Protein AF-A0A0S8GDK0-F1 (afdb_monomer_lite)

Foldseek 3Di:
DVVVLVVLVVQDDPPDQDAAEAQAPQADLDPVCLVVLLVSLLVQLVSPHPEYEHEQRCLSQFLVSSVVSCVVSVHRYEALFKAFPVSPHHSHHQKDWDFPPFDQDVNDTDDGFIAIDGHAYDFDARDHNDPPGTHMGGDDRVVSVVVVCVVCPPVGDHD

Organism: NCBI:txid1703774

pLDDT: mean 90.92, std 7.85, range [58.03, 98.0]

Secondary structure (DSSP, 8-state):
-HHHHHHHHHH--TT-----EE-S--S-S-GGGHHHHHHHHHHHHHHT-SEEE--GGGGTT-HHHHHHHHHHHT--EE-SSEEETTSSSBSSBSEEEEEESPEEETTEEES-EEEEEE------PPP--STTSPPEEEPPHHHHHHHHHHHHTTS-SB-

Radius of gyration: 16.89 Å; chains: 1; bounding box: 44×26×41 Å

InterPro domains:
  IPR029052 Metallo-dependent phosphatase-like [G3DSA:3.60.21.10] (1-159)
  IPR029052 Metallo-dependent phosphatase-like [SSF56300] (1-158)

Sequence (159 aa):
MARRATFVLERTSRDSHTLVVDSGGFLSNDPGKRLAAEYISRSLGALGCAAINVGHFDLTFGGNFLLHMRDAYRLPLLSTNIFHADRRTPFVERWIIKRFGATRIFGIPVGGVRIAILGLVSGGAIPRVEADDPELVVTDPVASIEAALHRIRGRYDIL

Structure (mmCIF, N/CA/C/O backbone):
data_AF-A0A0S8GDK0-F1
#
_entry.id   AF-A0A0S8GDK0-F1
#
loop_
_atom_site.group_PDB
_atom_site.id
_atom_site.type_symbol
_atom_site.label_atom_id
_atom_site.label_alt_id
_atom_site.label_comp_id
_atom_site.label_asym_id
_atom_site.label_entity_id
_atom_site.label_seq_id
_atom_site.pdbx_PDB_ins_code
_atom_site.Cartn_x
_atom_site.Cartn_y
_atom_site.Cartn_z
_atom_site.occupancy
_atom_site.B_iso_or_equiv
_atom_site.auth_seq_id
_atom_site.auth_comp_id
_atom_site.auth_asym_id
_atom_site.auth_atom_id
_atom_site.pdbx_PDB_model_num
ATOM 1 N N . MET A 1 1 ? 12.716 9.427 10.254 1.00 69.75 1 MET A N 1
ATOM 2 C CA . MET A 1 1 ? 11.636 8.706 10.967 1.00 69.75 1 MET A CA 1
ATOM 3 C C . MET A 1 1 ? 11.567 9.001 12.465 1.00 69.75 1 MET A C 1
ATOM 5 O O . MET A 1 1 ? 10.464 9.251 12.923 1.00 69.75 1 MET A O 1
ATOM 9 N N . ALA A 1 2 ? 12.675 9.085 13.217 1.00 72.88 2 ALA A N 1
ATOM 10 C CA . ALA A 1 2 ? 12.651 9.286 14.681 1.00 72.88 2 ALA A CA 1
ATOM 11 C C . ALA A 1 2 ? 11.736 10.427 15.188 1.00 72.88 2 ALA A C 1
ATOM 13 O O . ALA A 1 2 ? 10.860 10.178 16.002 1.00 72.88 2 ALA A O 1
ATOM 14 N N . ARG A 1 3 ? 11.847 11.650 14.644 1.00 79.06 3 ARG A N 1
ATOM 15 C CA . ARG A 1 3 ? 10.972 12.774 15.049 1.00 79.06 3 ARG A CA 1
ATOM 16 C C . ARG A 1 3 ? 9.481 12.522 14.773 1.00 79.06 3 ARG A C 1
ATOM 18 O O . ARG A 1 3 ? 8.641 12.932 15.563 1.00 79.06 3 ARG A O 1
ATOM 25 N N . ARG A 1 4 ? 9.154 11.837 13.666 1.00 78.38 4 ARG A N 1
ATOM 26 C CA . ARG A 1 4 ? 7.768 11.466 13.321 1.00 78.38 4 ARG A CA 1
ATOM 27 C C . ARG A 1 4 ? 7.236 10.410 14.287 1.00 78.38 4 ARG A C 1
ATOM 29 O O . ARG A 1 4 ? 6.109 10.535 14.741 1.00 78.38 4 ARG A O 1
ATOM 36 N N . ALA A 1 5 ? 8.066 9.428 14.639 1.00 76.75 5 ALA A N 1
ATOM 37 C CA . ALA A 1 5 ? 7.726 8.416 15.633 1.00 76.75 5 ALA A CA 1
ATOM 38 C C . ALA A 1 5 ? 7.404 9.054 16.986 1.00 76.75 5 ALA A C 1
ATOM 40 O O . ALA A 1 5 ? 6.351 8.778 17.542 1.00 76.75 5 ALA A O 1
ATOM 41 N N . THR A 1 6 ? 8.253 9.965 17.469 1.00 76.19 6 THR A N 1
ATOM 42 C CA . THR A 1 6 ? 8.005 10.702 18.717 1.00 76.19 6 THR A CA 1
ATOM 43 C C . THR A 1 6 ? 6.695 11.483 18.655 1.00 76.19 6 THR A C 1
ATOM 45 O O . THR A 1 6 ? 5.865 11.338 19.542 1.00 76.19 6 THR A O 1
ATOM 48 N N . PHE A 1 7 ? 6.460 12.237 17.577 1.00 80.06 7 PHE A N 1
ATOM 49 C CA . PHE A 1 7 ? 5.228 13.010 17.409 1.00 80.06 7 PHE A CA 1
ATOM 50 C C . PHE A 1 7 ? 3.965 12.137 17.424 1.00 80.06 7 PHE A C 1
ATOM 52 O O . PHE A 1 7 ? 2.963 12.527 18.027 1.00 80.06 7 PHE A O 1
ATOM 59 N N . VAL A 1 8 ? 4.011 10.978 16.753 1.00 78.69 8 VAL A N 1
ATOM 60 C CA . VAL A 1 8 ? 2.913 10.002 16.741 1.00 78.69 8 VAL A CA 1
ATOM 61 C C . VAL A 1 8 ? 2.715 9.441 18.144 1.00 78.69 8 VAL A C 1
ATOM 63 O O . VAL A 1 8 ? 1.613 9.548 18.664 1.00 78.69 8 VAL A O 1
ATOM 66 N N . LEU A 1 9 ? 3.777 8.944 18.785 1.00 75.56 9 LEU A N 1
ATOM 67 C CA . LEU A 1 9 ? 3.724 8.343 20.120 1.00 75.56 9 LEU A CA 1
ATOM 68 C C . LEU A 1 9 ? 3.207 9.312 21.193 1.00 75.56 9 LEU A C 1
ATOM 70 O O . LEU A 1 9 ? 2.425 8.903 22.043 1.00 75.56 9 LEU A O 1
ATOM 74 N N . GLU A 1 10 ? 3.573 10.594 21.127 1.00 77.31 10 GLU A N 1
ATOM 75 C CA . GLU A 1 10 ? 3.048 11.643 22.017 1.00 77.31 10 GLU A CA 1
ATOM 76 C C . GLU A 1 10 ? 1.530 11.844 21.884 1.00 77.31 10 GLU A C 1
ATOM 78 O O . GLU A 1 10 ? 0.881 12.308 22.819 1.00 77.31 10 GLU A O 1
ATOM 83 N N . ARG A 1 11 ? 0.960 11.528 20.717 1.00 73.19 11 ARG A N 1
ATOM 84 C CA . ARG A 1 11 ? -0.453 11.768 20.372 1.00 73.19 11 ARG A CA 1
ATOM 85 C C . ARG A 1 11 ? -1.285 10.489 20.310 1.00 73.19 11 ARG A C 1
ATOM 87 O O . ARG A 1 11 ? -2.511 10.556 20.243 1.00 73.19 11 ARG A O 1
ATOM 94 N N . THR A 1 12 ? -0.639 9.328 20.344 1.00 68.38 12 THR A N 1
ATOM 95 C CA . THR A 1 12 ? -1.279 8.017 20.433 1.00 68.38 12 THR A CA 1
ATOM 96 C C . THR A 1 12 ? -1.124 7.475 21.851 1.00 68.38 12 THR A C 1
ATOM 98 O O . THR A 1 12 ? -0.091 6.904 22.196 1.00 68.38 12 THR A O 1
ATOM 101 N N . SER A 1 13 ? -2.157 7.622 22.678 1.00 65.75 13 SER A N 1
ATOM 102 C CA . SER A 1 13 ? -2.279 6.895 23.948 1.00 65.75 13 SER A CA 1
ATOM 103 C C . SER A 1 13 ? -3.156 5.650 23.768 1.00 65.75 13 SER A C 1
ATOM 105 O O . SER A 1 13 ? -3.916 5.557 22.799 1.00 65.75 13 SER A O 1
ATOM 107 N N . ARG A 1 14 ? -3.092 4.695 24.709 1.00 58.03 14 ARG A N 1
ATOM 108 C CA . ARG A 1 14 ? -3.971 3.504 24.705 1.00 58.03 14 ARG A CA 1
ATOM 109 C C . ARG A 1 14 ? -5.466 3.853 24.681 1.00 58.03 14 ARG A C 1
ATOM 111 O O . ARG A 1 14 ? -6.240 3.067 24.146 1.00 58.03 14 ARG A O 1
ATOM 118 N N . ASP A 1 15 ? -5.833 5.024 25.196 1.00 60.94 15 ASP A N 1
ATOM 119 C CA . ASP A 1 15 ? -7.220 5.496 25.288 1.00 60.94 15 ASP A CA 1
ATOM 120 C C . ASP A 1 15 ? -7.606 6.453 24.149 1.00 60.94 15 ASP A C 1
ATOM 122 O O . ASP A 1 15 ? -8.740 6.921 24.074 1.00 60.94 15 ASP A O 1
ATOM 126 N N . SER A 1 16 ? -6.675 6.752 23.239 1.00 65.62 16 SER A N 1
ATOM 127 C CA . SER A 1 16 ? -6.951 7.603 22.084 1.00 65.62 16 SER A CA 1
ATOM 128 C C . SER A 1 16 ? -7.596 6.804 20.949 1.00 65.62 16 SER A C 1
ATOM 130 O O . SER A 1 16 ? -7.144 5.719 20.579 1.00 65.62 16 SER A O 1
ATOM 132 N N . HIS A 1 17 ? -8.638 7.361 20.333 1.00 76.19 17 HIS A N 1
ATOM 133 C CA . HIS A 1 17 ? -9.194 6.860 19.073 1.00 76.19 17 HIS A CA 1
ATOM 134 C C . HIS A 1 17 ? -8.393 7.391 17.874 1.00 76.19 17 HIS A C 1
ATOM 136 O O . HIS A 1 17 ? -8.954 7.953 16.936 1.00 76.19 17 HIS A O 1
ATOM 142 N N . THR A 1 18 ? -7.066 7.244 17.925 1.00 84.00 18 THR A N 1
ATOM 143 C CA . THR A 1 18 ? -6.159 7.766 16.899 1.00 84.00 18 THR A CA 1
ATOM 144 C C . THR A 1 18 ? -5.889 6.712 15.832 1.00 84.00 18 THR A C 1
ATOM 146 O O . THR A 1 18 ? -5.459 5.593 16.118 1.00 84.00 18 THR A O 1
ATOM 149 N N . LEU A 1 19 ? -6.116 7.092 14.578 1.00 85.69 19 LEU A N 1
ATOM 150 C CA . LEU A 1 19 ? -5.786 6.311 13.395 1.00 85.69 19 LEU A CA 1
ATOM 151 C C . LEU A 1 19 ? -4.563 6.942 12.722 1.00 85.69 19 LEU A C 1
ATOM 153 O O . LEU A 1 19 ? -4.604 8.104 12.328 1.00 85.69 19 LEU A O 1
ATOM 157 N N . VAL A 1 20 ? -3.485 6.175 12.572 1.00 90.00 20 VAL A N 1
ATOM 158 C CA . VAL A 1 20 ? -2.286 6.614 11.847 1.00 90.00 20 VAL A CA 1
ATOM 159 C C . VAL A 1 20 ? -2.292 5.971 10.466 1.00 90.00 20 VAL A C 1
ATOM 161 O O . VAL A 1 20 ? -2.364 4.747 10.357 1.00 90.00 20 VAL A O 1
ATOM 164 N N . VAL A 1 21 ? -2.209 6.786 9.420 1.00 93.56 21 VAL A N 1
ATOM 165 C CA . VAL A 1 21 ? -2.116 6.344 8.022 1.00 93.56 21 VAL A CA 1
ATOM 166 C C . VAL A 1 21 ? -0.911 6.993 7.353 1.00 93.56 21 VAL A C 1
ATOM 168 O O . VAL A 1 21 ? -0.512 8.091 7.741 1.00 93.56 21 VAL A O 1
ATOM 171 N N . ASP A 1 22 ? -0.338 6.320 6.360 1.00 95.50 22 ASP A N 1
ATOM 172 C CA . ASP A 1 22 ? 0.737 6.861 5.524 1.00 95.50 22 ASP A CA 1
ATOM 173 C C . ASP A 1 22 ? 0.285 6.921 4.055 1.00 95.50 22 ASP A C 1
ATOM 175 O O . ASP A 1 22 ? -0.380 6.007 3.558 1.00 95.50 22 ASP A O 1
ATOM 179 N N . SER A 1 23 ? 0.607 8.019 3.369 1.00 94.44 23 SER A N 1
ATOM 180 C CA . SER A 1 23 ? 0.175 8.291 1.992 1.00 94.44 23 SER A CA 1
ATOM 181 C C . SER A 1 23 ? 0.972 7.538 0.924 1.00 94.44 23 SER A C 1
ATOM 183 O O . SER A 1 23 ? 0.634 7.642 -0.258 1.00 94.44 23 SER A O 1
ATOM 185 N N . GLY A 1 24 ? 2.006 6.791 1.311 1.00 94.06 24 GLY A N 1
ATOM 186 C CA . GLY A 1 24 ? 2.932 6.166 0.375 1.00 94.06 24 GLY A CA 1
ATOM 187 C C . GLY A 1 24 ? 4.013 7.130 -0.106 1.00 94.06 24 GLY A C 1
ATOM 188 O O . GLY A 1 24 ? 4.127 8.264 0.369 1.00 94.06 24 GLY A O 1
ATOM 189 N N . GLY A 1 25 ? 4.814 6.676 -1.069 1.00 90.56 25 GLY A N 1
ATOM 190 C CA . GLY A 1 25 ? 5.968 7.421 -1.577 1.00 90.56 25 GLY A CA 1
ATOM 191 C C . GLY A 1 25 ? 7.083 7.525 -0.537 1.00 90.56 25 GLY A C 1
ATOM 192 O O . GLY A 1 25 ? 7.784 8.535 -0.462 1.00 90.56 25 GLY A O 1
ATOM 193 N N . PHE A 1 26 ? 7.207 6.504 0.309 1.00 89.31 26 PHE A N 1
ATOM 194 C CA . PHE A 1 26 ? 8.198 6.449 1.377 1.00 89.31 26 PHE A CA 1
ATOM 195 C C . PHE A 1 26 ? 9.557 5.952 0.875 1.00 89.31 26 PHE A C 1
ATOM 197 O O . PHE A 1 26 ? 10.563 6.143 1.566 1.00 89.31 26 PHE A O 1
ATOM 204 N N . LEU A 1 27 ? 9.609 5.347 -0.316 1.00 91.31 27 LEU A N 1
ATOM 205 C CA . LEU A 1 27 ? 10.853 4.954 -0.974 1.00 91.31 27 LEU A CA 1
ATOM 206 C C . LEU A 1 27 ? 11.374 6.016 -1.950 1.00 91.31 27 LEU A C 1
ATOM 208 O O . LEU A 1 27 ? 10.656 6.895 -2.421 1.00 91.31 27 LEU A O 1
ATOM 212 N N . SER A 1 28 ? 12.674 5.936 -2.237 1.00 86.50 28 SER A N 1
ATOM 213 C CA . SER A 1 28 ? 13.347 6.820 -3.191 1.00 86.50 28 SER A CA 1
ATOM 214 C C . SER A 1 28 ? 13.188 6.293 -4.612 1.00 86.50 28 SER A C 1
ATOM 216 O O . SER A 1 28 ? 13.249 5.089 -4.823 1.00 86.50 28 SER A O 1
ATOM 218 N N . ASN A 1 29 ? 13.165 7.200 -5.587 1.00 85.25 29 ASN A N 1
ATOM 219 C CA . ASN A 1 29 ? 13.323 6.902 -7.016 1.00 85.25 29 ASN A CA 1
ATOM 220 C C . ASN A 1 29 ? 14.772 6.551 -7.430 1.00 85.25 29 ASN A C 1
ATOM 222 O O . ASN A 1 29 ? 15.094 6.569 -8.613 1.00 85.25 29 ASN A O 1
ATOM 226 N N . ASP A 1 30 ? 15.654 6.298 -6.460 1.00 87.44 30 ASP A N 1
ATOM 227 C CA . ASP A 1 30 ? 17.078 6.039 -6.671 1.00 87.44 30 ASP A CA 1
ATOM 228 C C . ASP A 1 30 ? 17.349 4.552 -6.394 1.00 87.44 30 ASP A C 1
ATOM 230 O O . ASP A 1 30 ? 17.313 4.143 -5.224 1.00 87.44 30 ASP A O 1
ATOM 234 N N . PRO A 1 31 ? 17.635 3.742 -7.432 1.00 80.81 31 PRO A N 1
ATOM 235 C CA . PRO A 1 31 ? 17.932 2.319 -7.280 1.00 80.81 31 PRO A CA 1
ATOM 236 C C . PRO A 1 31 ? 19.124 2.026 -6.352 1.00 80.81 31 PRO A C 1
ATOM 238 O O . PRO A 1 31 ? 19.194 0.950 -5.756 1.00 80.81 31 PRO A O 1
ATOM 241 N N . GLY A 1 32 ? 20.041 2.981 -6.154 1.00 87.31 32 GLY A N 1
ATOM 242 C CA . GLY A 1 32 ? 21.167 2.844 -5.226 1.00 87.31 32 GLY A CA 1
ATOM 243 C C . GLY A 1 32 ? 20.762 2.848 -3.747 1.00 87.31 32 GLY A C 1
ATOM 244 O O . GLY A 1 32 ? 21.555 2.474 -2.883 1.00 87.31 32 GLY A O 1
ATOM 245 N N . LYS A 1 33 ? 19.519 3.226 -3.421 1.00 91.94 33 LYS A N 1
ATOM 246 C CA . LYS A 1 33 ? 19.031 3.360 -2.036 1.00 91.94 33 LYS A C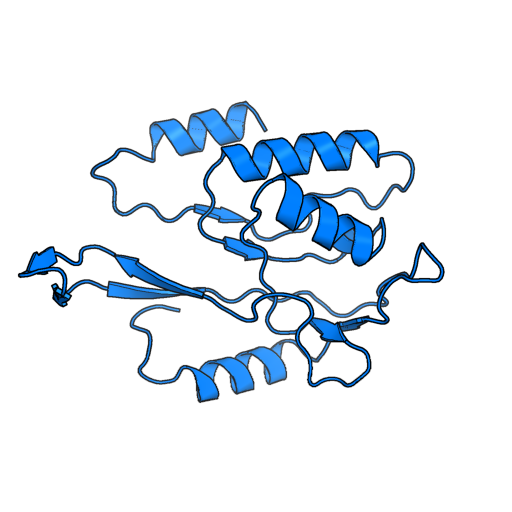A 1
ATOM 247 C C . LYS A 1 33 ? 18.268 2.142 -1.516 1.00 91.94 33 LYS A C 1
ATOM 249 O O . LYS A 1 33 ? 17.522 2.265 -0.545 1.00 91.94 33 LYS A O 1
ATOM 254 N N . ARG A 1 34 ? 18.486 0.956 -2.094 1.00 90.44 34 ARG A N 1
ATOM 255 C CA . ARG A 1 34 ? 17.817 -0.291 -1.674 1.00 90.44 34 ARG A CA 1
ATOM 256 C C . ARG A 1 34 ? 18.004 -0.603 -0.183 1.00 90.44 34 ARG A C 1
ATOM 258 O O . ARG A 1 34 ? 17.038 -0.929 0.497 1.00 90.44 34 ARG A O 1
ATOM 265 N N . LEU A 1 35 ? 19.211 -0.415 0.358 1.00 92.12 35 LEU A N 1
ATOM 266 C CA . LEU A 1 35 ? 19.462 -0.606 1.794 1.00 92.12 35 LEU A CA 1
ATOM 267 C C . LEU A 1 35 ? 18.654 0.384 2.651 1.00 92.12 35 LEU A C 1
ATOM 269 O O . LEU A 1 35 ? 18.072 0.014 3.666 1.00 92.12 35 LEU A O 1
ATOM 273 N N . ALA A 1 36 ? 18.579 1.651 2.237 1.00 93.25 36 ALA A N 1
ATOM 274 C CA . ALA A 1 36 ? 17.778 2.650 2.940 1.00 93.25 36 ALA A CA 1
ATOM 275 C C . ALA A 1 36 ? 16.276 2.317 2.878 1.00 93.25 36 ALA A C 1
ATOM 277 O O . ALA A 1 36 ? 15.573 2.512 3.869 1.00 93.25 36 ALA A O 1
ATOM 278 N N . ALA A 1 37 ? 15.800 1.775 1.753 1.00 93.44 37 ALA A N 1
ATOM 279 C CA . ALA A 1 37 ? 14.422 1.323 1.585 1.00 93.44 37 ALA A CA 1
ATOM 280 C C . ALA A 1 37 ? 14.037 0.235 2.597 1.00 93.44 37 ALA A C 1
ATOM 282 O O . ALA A 1 37 ? 12.958 0.303 3.190 1.00 93.44 37 ALA A O 1
ATOM 283 N N . GLU A 1 38 ? 14.936 -0.713 2.860 1.00 94.44 38 GLU A N 1
ATOM 284 C CA . GLU A 1 38 ? 14.741 -1.742 3.885 1.00 94.44 38 GLU A CA 1
ATOM 285 C C . GLU A 1 38 ? 14.607 -1.123 5.289 1.00 94.44 38 GLU A C 1
ATOM 287 O O . GLU A 1 38 ? 13.639 -1.388 6.005 1.00 94.44 38 GLU A O 1
ATOM 292 N N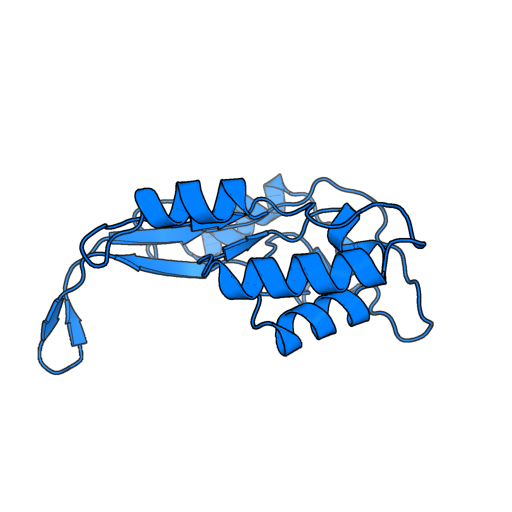 . TYR A 1 39 ? 15.510 -0.211 5.669 1.00 94.56 39 TYR A N 1
ATOM 293 C CA . TYR A 1 39 ? 15.444 0.478 6.967 1.00 94.56 39 TYR A CA 1
ATOM 294 C C . TYR A 1 39 ? 14.177 1.322 7.144 1.00 94.56 39 TYR A C 1
ATOM 296 O O . TYR A 1 39 ? 13.615 1.377 8.246 1.00 94.56 39 TYR A O 1
ATOM 304 N N . ILE A 1 40 ? 13.727 1.994 6.082 1.00 93.88 40 ILE A N 1
ATOM 305 C CA . ILE A 1 40 ? 12.482 2.767 6.092 1.00 93.88 40 ILE A CA 1
ATOM 306 C C . ILE A 1 40 ? 11.294 1.823 6.284 1.00 93.88 40 ILE A C 1
ATOM 308 O O . ILE A 1 40 ? 10.483 2.062 7.178 1.00 93.88 40 ILE A O 1
ATOM 312 N N . SER A 1 41 ? 11.240 0.728 5.523 1.00 95.00 41 SER A N 1
ATOM 313 C CA . SER A 1 41 ? 10.181 -0.284 5.613 1.00 95.00 41 SER A CA 1
ATOM 314 C C . SER A 1 41 ? 10.106 -0.884 7.017 1.00 95.00 41 SER A C 1
ATOM 316 O O . SER A 1 41 ? 9.051 -0.871 7.649 1.00 95.00 41 SER A O 1
ATOM 318 N N . ARG A 1 42 ? 11.247 -1.282 7.588 1.00 95.00 42 ARG A N 1
ATOM 319 C CA . ARG A 1 42 ? 11.320 -1.765 8.973 1.00 95.00 42 ARG A CA 1
ATOM 320 C C . ARG A 1 42 ? 10.79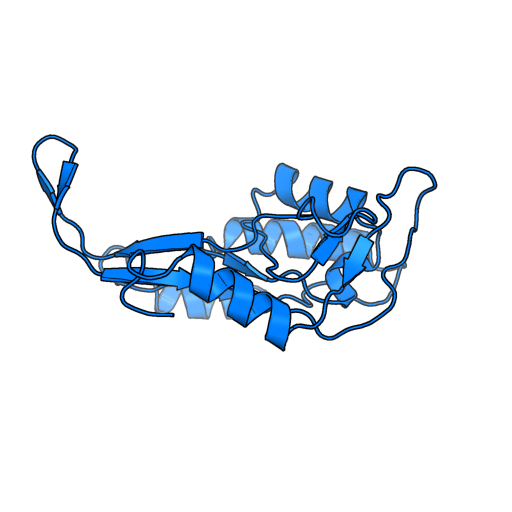3 -0.741 9.978 1.00 95.00 42 ARG A C 1
ATOM 322 O O . ARG A 1 42 ? 10.087 -1.095 10.920 1.00 95.00 42 ARG A O 1
ATOM 329 N N . SER A 1 43 ? 11.138 0.532 9.787 1.00 91.88 43 SER A N 1
ATOM 330 C CA . SER A 1 43 ? 10.691 1.615 10.669 1.00 91.88 43 SER A CA 1
ATOM 331 C C . SER A 1 43 ? 9.180 1.847 10.572 1.00 91.88 43 SER A C 1
ATOM 333 O O . SER A 1 43 ? 8.542 2.059 11.598 1.00 91.88 43 SER A O 1
ATOM 335 N N . LEU A 1 44 ? 8.602 1.783 9.367 1.00 92.00 44 LEU A N 1
ATOM 336 C CA . LEU A 1 44 ? 7.155 1.891 9.153 1.00 92.00 44 LEU A CA 1
ATOM 337 C C . LEU A 1 44 ? 6.395 0.740 9.818 1.00 92.00 44 LEU A C 1
ATOM 339 O O . LEU A 1 44 ? 5.400 0.987 10.498 1.00 92.00 44 LEU A O 1
ATOM 343 N N . GLY A 1 45 ? 6.904 -0.491 9.710 1.00 91.94 45 GLY A N 1
ATOM 344 C CA . GLY A 1 45 ? 6.333 -1.643 10.414 1.00 91.94 45 GLY A CA 1
ATOM 345 C C . GLY A 1 45 ? 6.298 -1.449 11.935 1.00 91.94 45 GLY A C 1
ATOM 346 O O . GLY A 1 45 ? 5.321 -1.806 12.591 1.00 91.94 45 GLY A O 1
ATOM 347 N N . ALA A 1 46 ? 7.322 -0.803 12.501 1.00 90.88 46 ALA A N 1
ATOM 348 C CA . ALA A 1 46 ? 7.389 -0.501 13.931 1.00 90.88 46 ALA A CA 1
ATOM 349 C C . ALA A 1 46 ? 6.479 0.662 14.379 1.00 90.88 46 ALA A C 1
ATOM 351 O O . ALA A 1 46 ? 6.153 0.746 15.562 1.00 90.88 46 ALA A O 1
ATOM 352 N N . LEU A 1 47 ? 6.060 1.553 13.471 1.00 87.81 47 LEU A N 1
ATOM 353 C CA . LEU A 1 47 ? 5.198 2.701 13.795 1.00 87.81 47 LEU A CA 1
ATOM 354 C C . LEU A 1 47 ? 3.738 2.314 14.060 1.00 87.81 47 LEU A C 1
ATOM 356 O O . LEU A 1 47 ? 3.004 3.103 14.650 1.00 87.81 47 LEU A O 1
ATOM 360 N N . GLY A 1 48 ? 3.308 1.122 13.634 1.00 84.31 48 GLY A N 1
ATOM 361 C CA . GLY A 1 48 ? 1.948 0.642 13.880 1.00 84.31 48 GLY A CA 1
ATOM 362 C C . GLY A 1 48 ? 0.872 1.398 13.094 1.00 84.31 48 GLY A C 1
ATOM 363 O O . GLY A 1 48 ? -0.255 1.534 13.573 1.00 84.31 48 GLY A O 1
ATOM 364 N N . CYS A 1 49 ? 1.202 1.890 11.894 1.00 91.25 49 CYS A N 1
ATOM 365 C CA . CYS A 1 49 ? 0.220 2.455 10.969 1.00 91.25 49 CYS A CA 1
ATOM 366 C C . CYS A 1 49 ? -0.939 1.470 10.755 1.00 91.25 49 CYS A C 1
ATOM 368 O O . CYS A 1 49 ? -0.748 0.257 10.709 1.00 91.25 49 CYS A O 1
ATOM 370 N N . ALA A 1 50 ? -2.156 1.981 10.611 1.00 92.12 50 ALA A N 1
ATOM 371 C CA . ALA A 1 50 ? -3.319 1.162 10.300 1.00 92.12 50 ALA A CA 1
ATOM 372 C C . ALA A 1 50 ? -3.400 0.807 8.811 1.00 92.12 50 ALA A C 1
ATOM 374 O O . ALA A 1 50 ? -3.958 -0.237 8.480 1.00 92.12 50 ALA A O 1
ATOM 375 N N . ALA A 1 51 ? -2.865 1.679 7.956 1.00 96.12 51 ALA A N 1
ATOM 376 C CA . ALA A 1 51 ? -2.781 1.534 6.511 1.00 96.12 51 ALA A CA 1
ATOM 377 C C . ALA A 1 51 ? -1.607 2.356 5.967 1.00 96.12 51 ALA A C 1
ATOM 379 O O . ALA A 1 51 ? -1.304 3.430 6.494 1.00 96.12 51 ALA A O 1
ATOM 380 N N . ILE A 1 52 ? -0.987 1.865 4.899 1.00 97.50 52 ILE A N 1
ATOM 381 C CA . ILE A 1 52 ? 0.052 2.554 4.133 1.00 97.50 52 ILE A CA 1
ATOM 382 C C . ILE A 1 52 ? -0.341 2.442 2.661 1.00 97.50 52 ILE A C 1
ATOM 384 O O . ILE A 1 52 ? -0.458 1.338 2.136 1.00 97.50 52 ILE A O 1
ATOM 388 N N . ASN A 1 53 ? -0.586 3.562 1.991 1.00 97.94 53 ASN A N 1
ATOM 389 C CA . ASN A 1 53 ? -0.847 3.533 0.555 1.00 97.94 53 ASN A CA 1
ATOM 390 C C . ASN A 1 53 ? 0.429 3.158 -0.219 1.00 97.94 53 ASN A C 1
ATOM 392 O O . ASN A 1 53 ? 1.529 3.530 0.180 1.00 97.94 53 ASN A O 1
ATOM 396 N N . VAL A 1 54 ? 0.286 2.446 -1.336 1.00 97.19 54 VAL A N 1
ATOM 397 C CA . VAL A 1 54 ? 1.388 2.231 -2.283 1.00 97.19 54 VAL A CA 1
ATOM 398 C C . VAL A 1 54 ? 1.475 3.437 -3.216 1.00 97.19 54 VAL A C 1
ATOM 400 O O . VAL A 1 54 ? 0.579 3.675 -4.027 1.00 97.19 54 VAL A O 1
ATOM 403 N N . GLY A 1 55 ? 2.556 4.204 -3.097 1.00 94.00 55 GLY A N 1
ATOM 404 C CA . GLY A 1 55 ? 2.885 5.327 -3.967 1.00 94.00 55 GLY A CA 1
ATOM 405 C C . GLY A 1 55 ? 3.765 4.926 -5.153 1.00 94.00 55 GLY A C 1
ATOM 406 O O . GLY A 1 55 ? 4.325 3.834 -5.209 1.00 94.00 55 GLY A O 1
ATOM 407 N N . HIS A 1 56 ? 3.932 5.850 -6.105 1.00 87.94 56 HIS A N 1
ATOM 408 C CA . HIS A 1 56 ? 4.672 5.597 -7.347 1.00 87.94 56 HIS A CA 1
ATOM 409 C C . HIS A 1 56 ? 6.121 5.141 -7.096 1.00 87.94 56 HIS A C 1
ATOM 411 O O . HIS A 1 56 ? 6.574 4.160 -7.680 1.00 87.94 56 HIS A O 1
ATOM 417 N N . PHE A 1 57 ? 6.834 5.805 -6.180 1.00 91.12 57 PHE A N 1
ATOM 418 C CA . PHE A 1 57 ? 8.229 5.471 -5.878 1.00 91.12 57 PHE A CA 1
ATOM 419 C C . PHE A 1 57 ? 8.403 4.221 -5.012 1.00 91.12 57 PHE A C 1
ATOM 421 O O . PHE A 1 57 ? 9.510 3.687 -4.954 1.00 91.12 57 PHE A O 1
ATOM 428 N N . ASP A 1 58 ? 7.337 3.698 -4.402 1.00 94.06 58 ASP A N 1
ATOM 429 C CA . ASP A 1 58 ? 7.421 2.473 -3.596 1.00 94.06 58 ASP A CA 1
ATOM 430 C C . ASP A 1 58 ? 7.660 1.228 -4.466 1.00 94.06 58 ASP A C 1
ATOM 432 O O . ASP A 1 58 ? 8.105 0.194 -3.975 1.00 94.06 58 ASP A O 1
ATOM 436 N N . LEU A 1 59 ? 7.441 1.356 -5.778 1.00 93.75 59 LEU A N 1
ATOM 437 C CA . LEU A 1 59 ? 7.675 0.320 -6.781 1.00 93.75 59 LEU A CA 1
ATOM 438 C C . LEU A 1 59 ? 9.030 0.460 -7.496 1.00 93.75 59 LEU A C 1
ATOM 440 O O . LEU A 1 59 ? 9.314 -0.310 -8.408 1.00 93.75 59 LEU A O 1
ATOM 444 N N . THR A 1 60 ? 9.890 1.402 -7.082 1.00 92.19 60 THR A N 1
ATOM 445 C CA . THR A 1 60 ? 11.206 1.649 -7.716 1.00 92.19 60 THR A CA 1
ATOM 446 C C . THR A 1 60 ? 12.085 0.396 -7.773 1.00 92.19 60 THR A C 1
ATOM 448 O O . THR A 1 60 ? 12.855 0.229 -8.713 1.00 92.19 60 THR A O 1
ATOM 451 N N . PHE A 1 61 ? 11.971 -0.488 -6.780 1.00 92.62 61 PHE A N 1
ATOM 452 C CA . PHE A 1 61 ? 12.770 -1.714 -6.665 1.00 92.62 61 PHE A CA 1
ATOM 453 C C . PHE A 1 61 ? 12.033 -2.972 -7.152 1.00 92.62 61 PHE A C 1
ATOM 455 O O . PHE A 1 61 ? 12.492 -4.077 -6.875 1.00 92.62 61 PHE A O 1
ATOM 462 N N . GLY A 1 62 ? 10.900 -2.809 -7.840 1.00 93.56 62 GLY A N 1
ATOM 463 C CA . GLY A 1 62 ? 10.077 -3.914 -8.324 1.00 93.56 62 GLY A CA 1
ATOM 464 C C . GLY A 1 62 ? 8.947 -4.302 -7.370 1.00 93.56 62 GLY A C 1
ATOM 465 O O . GLY A 1 62 ? 8.967 -4.018 -6.166 1.00 93.56 62 GLY A O 1
ATOM 466 N N . GLY A 1 63 ? 7.932 -4.963 -7.927 1.00 95.19 63 GLY A N 1
ATOM 467 C CA . GLY A 1 63 ? 6.766 -5.427 -7.178 1.00 95.19 63 GLY A CA 1
ATOM 468 C C . GLY A 1 63 ? 7.131 -6.500 -6.152 1.00 95.19 63 GLY A C 1
ATOM 469 O O . GLY A 1 63 ? 6.664 -6.439 -5.014 1.00 95.19 63 GLY A O 1
ATOM 470 N N . ASN A 1 64 ? 8.023 -7.430 -6.508 1.00 96.44 64 ASN A N 1
ATOM 471 C CA . ASN A 1 64 ? 8.450 -8.504 -5.611 1.00 96.44 64 ASN A CA 1
ATOM 472 C C . ASN A 1 64 ? 9.207 -7.966 -4.395 1.00 96.44 64 ASN A C 1
ATOM 474 O O . ASN A 1 64 ? 8.985 -8.430 -3.276 1.00 96.44 64 ASN A O 1
ATOM 478 N N . PHE A 1 65 ? 10.048 -6.943 -4.580 1.00 95.69 65 PHE A N 1
ATOM 479 C CA . PHE A 1 65 ? 10.731 -6.291 -3.464 1.00 95.69 65 PHE A CA 1
ATOM 480 C C . PHE A 1 65 ? 9.733 -5.683 -2.474 1.00 95.69 65 PHE A C 1
ATOM 482 O O . PHE A 1 65 ? 9.847 -5.908 -1.268 1.00 95.69 65 PHE A O 1
ATOM 489 N N . LEU A 1 66 ? 8.738 -4.939 -2.966 1.00 96.88 66 LEU A N 1
ATOM 490 C CA . LEU A 1 66 ? 7.748 -4.304 -2.099 1.00 96.88 66 LEU A CA 1
ATOM 491 C C . LEU A 1 66 ? 6.897 -5.343 -1.349 1.00 96.88 66 LEU A C 1
ATOM 493 O O . LEU A 1 66 ? 6.658 -5.179 -0.152 1.00 96.88 66 LEU A O 1
ATOM 497 N N . LEU A 1 67 ? 6.495 -6.433 -2.013 1.00 97.50 67 LEU A N 1
ATOM 498 C CA . LEU A 1 67 ? 5.793 -7.549 -1.366 1.00 97.50 67 LEU A CA 1
ATOM 499 C C . LEU A 1 67 ? 6.667 -8.238 -0.308 1.00 97.50 67 LEU A C 1
ATOM 501 O O . LEU A 1 67 ? 6.196 -8.529 0.789 1.00 97.50 67 LEU A O 1
ATOM 505 N N . HIS A 1 68 ? 7.957 -8.423 -0.585 1.00 97.38 68 HIS A N 1
ATOM 506 C CA . HIS A 1 68 ? 8.893 -8.967 0.393 1.00 97.38 68 HIS A CA 1
ATOM 507 C C . HIS A 1 68 ? 9.021 -8.059 1.629 1.00 97.38 68 HIS A C 1
ATOM 509 O O . HIS A 1 68 ? 8.941 -8.543 2.757 1.00 97.38 68 HIS A O 1
ATOM 515 N N . MET A 1 69 ? 9.144 -6.739 1.441 1.00 97.38 69 MET A N 1
ATOM 516 C CA . MET A 1 69 ? 9.162 -5.764 2.543 1.00 97.38 69 MET A CA 1
ATOM 517 C C . MET A 1 69 ? 7.848 -5.754 3.330 1.00 97.38 69 MET A C 1
ATOM 519 O O . MET A 1 69 ? 7.870 -5.673 4.563 1.00 97.38 69 MET A O 1
ATOM 523 N N . ARG A 1 70 ? 6.708 -5.868 2.634 1.00 97.25 70 ARG A N 1
ATOM 524 C CA . ARG A 1 70 ? 5.382 -5.996 3.249 1.00 97.25 70 ARG A CA 1
ATOM 525 C C . ARG A 1 70 ? 5.343 -7.173 4.206 1.00 97.25 70 ARG A C 1
ATOM 527 O O . ARG A 1 70 ? 4.942 -6.996 5.352 1.00 97.25 70 ARG A O 1
ATOM 534 N N . ASP A 1 71 ? 5.780 -8.340 3.754 1.00 97.69 71 ASP A N 1
ATOM 535 C CA . ASP A 1 71 ? 5.692 -9.571 4.536 1.00 97.69 71 ASP A CA 1
ATOM 536 C C . ASP A 1 71 ? 6.715 -9.585 5.677 1.00 97.69 71 ASP A C 1
ATOM 538 O O . ASP A 1 71 ? 6.366 -9.894 6.819 1.00 97.69 71 ASP A O 1
ATOM 542 N N . ALA A 1 72 ? 7.953 -9.158 5.403 1.00 97.69 72 ALA A N 1
ATOM 543 C CA . ALA A 1 72 ? 9.031 -9.104 6.387 1.00 97.69 72 ALA A CA 1
ATOM 544 C C . ALA A 1 72 ? 8.716 -8.162 7.561 1.00 97.69 72 ALA A C 1
ATOM 546 O O . ALA A 1 72 ? 9.038 -8.471 8.710 1.00 97.69 72 ALA A O 1
ATOM 547 N N . TYR A 1 73 ? 8.060 -7.027 7.290 1.00 96.88 73 TYR A N 1
ATOM 548 C CA . TYR A 1 73 ? 7.794 -5.988 8.293 1.00 96.88 73 TYR A CA 1
ATOM 549 C C . TYR A 1 73 ? 6.311 -5.762 8.589 1.00 96.88 73 TYR A C 1
ATOM 551 O O . TYR A 1 73 ? 5.968 -4.814 9.295 1.00 96.88 73 TYR A O 1
ATOM 559 N N . ARG A 1 74 ? 5.437 -6.649 8.097 1.00 96.12 74 ARG A N 1
ATOM 560 C CA . ARG A 1 74 ? 3.976 -6.615 8.291 1.00 96.12 74 ARG A CA 1
ATOM 561 C C . ARG A 1 74 ? 3.364 -5.261 7.930 1.00 96.12 74 ARG A C 1
ATOM 563 O O . ARG A 1 74 ? 2.529 -4.732 8.664 1.00 96.12 74 ARG A O 1
ATOM 570 N N . LEU A 1 75 ? 3.803 -4.689 6.812 1.00 96.75 75 LEU A N 1
ATOM 571 C CA . LEU A 1 75 ? 3.293 -3.402 6.350 1.00 96.75 75 LEU A CA 1
ATOM 572 C C . LEU A 1 75 ? 1.834 -3.570 5.904 1.00 96.75 75 LEU A C 1
ATOM 574 O O . LEU A 1 75 ? 1.566 -4.414 5.049 1.00 96.75 75 LEU A O 1
ATOM 578 N N . PRO A 1 76 ? 0.882 -2.777 6.421 1.00 96.62 76 PRO A N 1
ATOM 579 C CA . PRO A 1 76 ? -0.509 -2.823 5.979 1.00 96.62 76 PRO A CA 1
ATOM 580 C C . PRO A 1 76 ? -0.666 -2.035 4.673 1.00 96.62 76 PRO A C 1
ATOM 582 O O . PRO A 1 76 ? -1.301 -0.977 4.646 1.00 96.62 76 PRO A O 1
ATOM 585 N N . LEU A 1 77 ? -0.015 -2.520 3.613 1.00 97.81 77 LEU A N 1
ATOM 586 C CA . LEU A 1 77 ? -0.052 -1.891 2.298 1.00 97.81 77 LEU A CA 1
ATOM 587 C C . LEU A 1 77 ? -1.460 -1.965 1.711 1.00 97.81 77 LEU A C 1
ATOM 589 O O . LEU A 1 77 ? -2.131 -2.988 1.818 1.00 97.81 77 LEU A O 1
ATOM 593 N N . LEU A 1 78 ? -1.890 -0.889 1.058 1.00 97.88 78 LEU A N 1
ATOM 594 C CA . LEU A 1 78 ? -3.114 -0.880 0.273 1.00 97.88 78 LEU A CA 1
ATOM 595 C C . LEU A 1 78 ? -2.983 -0.025 -0.987 1.00 97.88 78 LEU A C 1
ATOM 597 O O . LEU A 1 78 ? -2.170 0.896 -1.052 1.00 97.88 78 LEU A O 1
ATOM 601 N N . SER A 1 79 ? -3.788 -0.333 -1.998 1.00 97.88 79 SER A N 1
ATOM 602 C CA . SER A 1 79 ? -3.979 0.506 -3.179 1.00 97.88 79 SER A CA 1
ATOM 603 C C . SER A 1 79 ? -5.229 0.075 -3.934 1.00 97.88 79 SER A C 1
ATOM 605 O O . SER A 1 79 ? -5.418 -1.095 -4.263 1.00 97.88 79 SER A O 1
ATOM 607 N N . THR A 1 80 ? -6.093 1.034 -4.239 1.00 98.00 80 THR A N 1
ATOM 608 C CA . THR A 1 80 ? -7.387 0.784 -4.886 1.00 98.00 80 THR A CA 1
ATOM 609 C C . THR A 1 80 ? -7.241 0.575 -6.389 1.00 98.00 80 THR A C 1
ATOM 611 O O . THR A 1 80 ? -8.106 -0.065 -6.995 1.00 98.00 80 THR A O 1
ATOM 614 N N . ASN A 1 81 ? -6.182 1.136 -6.982 1.00 97.62 81 ASN A N 1
ATOM 615 C CA . ASN A 1 81 ? -6.021 1.287 -8.425 1.00 97.62 81 ASN A CA 1
ATOM 616 C C . ASN A 1 81 ? -4.719 0.694 -8.986 1.00 97.62 81 ASN A C 1
ATOM 618 O O . ASN A 1 81 ? -4.354 1.018 -10.112 1.00 97.62 81 ASN A O 1
ATOM 622 N N . ILE A 1 82 ? -4.031 -0.176 -8.240 1.00 97.75 82 ILE A N 1
ATOM 623 C CA . ILE A 1 82 ? -2.914 -0.975 -8.764 1.00 97.75 82 ILE A CA 1
ATOM 624 C C . ILE A 1 82 ? -3.366 -2.426 -8.906 1.00 97.75 82 ILE A C 1
ATOM 626 O O . ILE A 1 82 ? -3.750 -3.084 -7.934 1.00 97.75 82 ILE A O 1
ATOM 630 N N . PHE A 1 83 ? -3.294 -2.926 -10.132 1.00 97.44 83 PHE A N 1
ATOM 631 C CA . PHE A 1 83 ? -3.673 -4.286 -10.491 1.00 97.44 83 PHE A CA 1
ATOM 632 C C . PHE A 1 83 ? -2.516 -4.992 -11.185 1.00 97.44 83 PHE A C 1
ATOM 634 O O . PHE A 1 83 ? -1.609 -4.350 -11.711 1.00 97.44 83 PHE A O 1
ATOM 641 N N . HIS A 1 84 ? -2.578 -6.316 -11.231 1.00 96.94 84 HIS A N 1
ATOM 642 C CA . HIS A 1 84 ? -1.801 -7.089 -12.189 1.00 96.94 84 HIS A CA 1
ATOM 643 C C . HIS A 1 84 ? -2.269 -6.795 -13.626 1.00 96.94 84 HIS A C 1
ATOM 645 O O . HIS A 1 84 ? -3.337 -6.213 -13.840 1.00 96.94 84 HIS A O 1
ATOM 651 N N . ALA A 1 85 ? -1.487 -7.216 -14.622 1.00 95.06 85 ALA A N 1
ATOM 652 C CA . ALA A 1 85 ? -1.765 -6.998 -16.047 1.00 95.06 85 ALA A CA 1
ATOM 653 C C . ALA A 1 85 ? -3.188 -7.396 -16.495 1.00 95.06 85 ALA A C 1
ATOM 655 O O . ALA A 1 85 ? -3.736 -6.801 -17.424 1.00 95.06 85 ALA A O 1
ATOM 656 N N . ASP A 1 86 ? -3.824 -8.348 -15.803 1.00 94.69 86 ASP A N 1
ATOM 657 C CA . ASP A 1 86 ? -5.206 -8.775 -16.049 1.00 94.69 86 ASP A CA 1
ATOM 658 C C . ASP A 1 86 ? -6.278 -7.719 -15.698 1.00 94.69 86 ASP A C 1
ATOM 660 O O . ASP A 1 86 ? -7.455 -7.914 -16.016 1.00 94.69 86 ASP A O 1
ATOM 664 N N . ARG A 1 87 ? -5.891 -6.608 -15.047 1.00 92.62 87 ARG A N 1
ATOM 665 C CA . ARG A 1 87 ? -6.757 -5.505 -14.581 1.00 92.62 87 ARG A CA 1
ATOM 666 C C . ARG A 1 87 ? -7.888 -5.950 -13.649 1.00 92.62 87 ARG A C 1
ATOM 668 O O . ARG A 1 87 ? -8.895 -5.254 -13.508 1.00 92.62 87 ARG A O 1
ATOM 675 N N . ARG A 1 88 ? -7.754 -7.122 -13.031 1.00 93.00 88 ARG A N 1
ATOM 676 C CA . ARG A 1 88 ? -8.777 -7.750 -12.182 1.00 93.00 88 ARG A CA 1
ATOM 677 C C . ARG A 1 88 ? -8.208 -8.156 -10.838 1.00 93.00 88 ARG A C 1
ATOM 679 O O . ARG A 1 88 ? -8.863 -7.928 -9.820 1.00 93.00 88 ARG A O 1
ATOM 686 N N . THR A 1 89 ? -7.007 -8.718 -10.839 1.00 97.00 89 THR A N 1
ATOM 687 C CA . THR A 1 89 ? -6.304 -9.151 -9.638 1.00 97.00 89 THR A CA 1
ATOM 688 C C . THR A 1 89 ? -5.617 -7.940 -9.008 1.00 97.00 89 THR A C 1
ATOM 690 O O . THR A 1 89 ? -4.757 -7.329 -9.646 1.00 97.00 89 THR A O 1
ATOM 693 N N . PRO A 1 90 ? -6.004 -7.529 -7.790 1.00 97.38 90 PRO A N 1
ATOM 694 C CA . PRO A 1 90 ? -5.356 -6.417 -7.101 1.00 97.38 90 PRO A CA 1
ATOM 695 C C . PRO A 1 90 ? -3.930 -6.794 -6.708 1.00 97.38 90 PRO A C 1
ATOM 697 O O . PRO A 1 90 ? -3.691 -7.940 -6.336 1.00 97.38 90 PRO A O 1
ATOM 700 N N . PHE A 1 91 ? -3.004 -5.838 -6.751 1.00 97.75 91 PHE A N 1
ATOM 701 C CA . PHE A 1 91 ? -1.617 -6.084 -6.337 1.00 97.75 91 PHE A CA 1
ATOM 702 C C . PHE A 1 91 ? -1.469 -6.239 -4.812 1.00 97.75 91 PHE A C 1
ATOM 704 O O . PHE A 1 91 ? -0.732 -7.091 -4.321 1.00 97.75 91 PHE A O 1
ATOM 711 N N . VAL A 1 92 ? -2.201 -5.416 -4.064 1.00 97.75 92 VAL A N 1
ATOM 712 C CA . VAL A 1 92 ? -2.317 -5.443 -2.600 1.00 97.75 92 VAL A CA 1
ATOM 713 C C . VAL A 1 92 ? -3.786 -5.245 -2.221 1.00 97.75 92 VAL A C 1
ATOM 715 O O . VAL A 1 92 ? -4.649 -5.071 -3.088 1.00 97.75 92 VAL A O 1
ATOM 718 N N . GLU A 1 93 ? -4.101 -5.273 -0.930 1.00 97.75 93 GLU A N 1
ATOM 719 C CA . GLU A 1 93 ? -5.431 -4.974 -0.418 1.00 97.75 93 GLU A CA 1
ATOM 720 C C . GLU A 1 93 ? -5.972 -3.665 -1.014 1.00 97.75 93 GLU A C 1
ATOM 722 O O . GLU A 1 93 ? -5.324 -2.622 -0.999 1.00 97.75 93 GLU A O 1
ATOM 727 N N . ARG A 1 94 ? -7.196 -3.699 -1.550 1.00 97.38 94 ARG A N 1
ATOM 728 C CA . ARG A 1 94 ? -7.768 -2.523 -2.226 1.00 97.38 94 ARG A CA 1
ATOM 729 C C . ARG A 1 94 ? -8.232 -1.438 -1.261 1.00 97.38 94 ARG A C 1
ATOM 731 O O . ARG A 1 94 ? -8.238 -0.264 -1.602 1.00 97.38 94 ARG A O 1
ATOM 738 N N . TRP A 1 95 ? -8.682 -1.848 -0.083 1.00 97.50 95 TRP A N 1
ATOM 739 C CA . TRP A 1 95 ? -9.169 -0.982 0.983 1.00 97.50 95 TRP A CA 1
ATOM 740 C C . TRP A 1 95 ? -9.181 -1.768 2.289 1.00 97.50 95 TRP A C 1
ATOM 742 O O . TRP A 1 95 ? -9.227 -3.002 2.289 1.00 97.50 95 TRP A O 1
ATOM 752 N N . ILE A 1 96 ? -9.259 -1.051 3.404 1.00 96.44 96 ILE A N 1
ATOM 753 C CA . ILE A 1 96 ? -9.581 -1.643 4.702 1.00 96.44 96 ILE A CA 1
ATOM 754 C C . ILE A 1 96 ? -10.769 -0.924 5.330 1.00 96.44 96 ILE A C 1
ATOM 756 O O . ILE A 1 96 ? -11.029 0.238 5.040 1.00 96.44 96 ILE A O 1
ATOM 760 N N . ILE A 1 97 ? -11.506 -1.626 6.191 1.00 95.19 97 ILE A N 1
ATOM 761 C CA . ILE A 1 97 ? -12.555 -1.028 7.022 1.00 95.19 97 ILE A CA 1
ATOM 762 C C . ILE A 1 97 ? -12.222 -1.354 8.473 1.00 95.19 97 ILE A C 1
ATOM 764 O O . ILE A 1 97 ? -12.264 -2.516 8.879 1.00 95.19 97 ILE A O 1
ATOM 768 N N . LYS A 1 98 ? -11.876 -0.331 9.253 1.00 91.12 98 LYS A N 1
ATOM 769 C CA . LYS A 1 98 ? -11.549 -0.452 10.678 1.00 91.12 98 LYS A CA 1
ATOM 770 C C . LYS A 1 98 ? -12.728 0.022 11.517 1.00 91.12 98 LYS A C 1
ATOM 772 O O . LYS A 1 98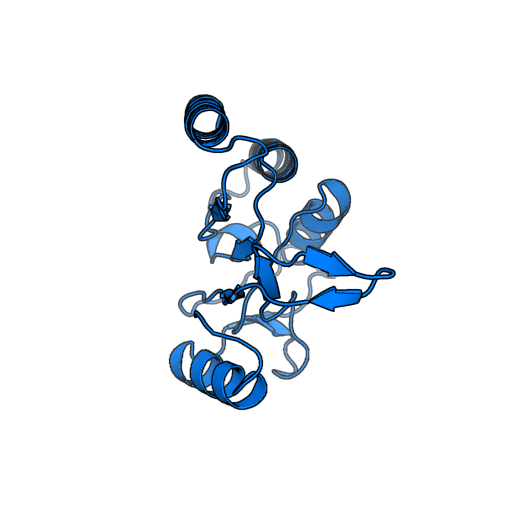 ? -13.326 1.049 11.221 1.00 91.12 98 LYS A O 1
ATOM 777 N N . ARG A 1 99 ? -13.061 -0.715 12.578 1.00 89.75 99 ARG A N 1
ATOM 778 C CA . ARG A 1 99 ? -14.101 -0.329 13.542 1.00 89.75 99 ARG A CA 1
ATOM 779 C C . ARG A 1 99 ? -13.449 0.206 14.818 1.00 89.75 99 ARG A C 1
ATOM 781 O O . ARG A 1 99 ? -12.666 -0.515 15.432 1.00 89.75 99 ARG A O 1
ATOM 788 N N . PHE A 1 100 ? -13.795 1.428 15.218 1.00 87.19 100 PHE A N 1
ATOM 789 C CA . PHE A 1 100 ? -13.285 2.113 16.412 1.00 87.19 100 PHE A CA 1
ATOM 790 C C . PHE A 1 100 ? -14.375 2.317 17.460 1.00 87.19 100 PHE A C 1
ATOM 792 O O . PHE A 1 100 ? -15.538 2.495 17.112 1.00 87.19 100 PHE A O 1
ATOM 799 N N . GLY A 1 101 ? -14.002 2.291 18.742 1.00 84.00 101 GLY A N 1
ATOM 800 C CA . GLY A 1 101 ? -14.935 2.538 19.850 1.00 84.00 101 GLY A CA 1
ATOM 801 C C . GLY A 1 101 ? -16.008 1.458 20.031 1.00 84.00 101 GLY A C 1
ATOM 802 O O . GLY A 1 101 ? -17.042 1.720 20.633 1.00 84.00 101 GLY A O 1
ATOM 803 N N . ALA A 1 102 ? -15.801 0.255 19.485 1.00 85.31 102 ALA A N 1
ATOM 804 C CA . ALA A 1 102 ? -16.714 -0.864 19.693 1.00 85.31 102 ALA A CA 1
ATOM 805 C C . ALA A 1 102 ? -16.437 -1.550 21.034 1.00 85.31 102 ALA A C 1
ATOM 807 O O . ALA A 1 102 ? -15.289 -1.868 21.352 1.00 85.31 102 ALA A O 1
ATOM 808 N N . THR A 1 103 ? -17.494 -1.854 21.779 1.00 85.75 103 THR A N 1
ATOM 809 C CA . THR A 1 103 ? -17.416 -2.676 22.989 1.00 85.75 103 THR A CA 1
ATOM 810 C C . THR A 1 103 ? -17.605 -4.138 22.606 1.00 85.75 103 THR A C 1
ATOM 812 O O . THR A 1 103 ? -18.439 -4.459 21.763 1.00 85.75 103 THR A O 1
ATOM 815 N N . ARG A 1 104 ? -16.844 -5.056 23.210 1.00 86.12 104 ARG A N 1
ATOM 816 C CA . ARG A 1 104 ? -17.084 -6.495 23.031 1.00 86.12 104 ARG A CA 1
ATOM 817 C C . ARG A 1 104 ? -18.060 -6.995 24.086 1.00 86.12 104 ARG A C 1
ATOM 819 O O . ARG A 1 104 ? -17.747 -6.960 25.270 1.00 86.12 104 ARG A O 1
ATOM 826 N N . ILE A 1 105 ? -19.199 -7.512 23.642 1.00 87.06 105 ILE A N 1
ATOM 827 C CA . ILE A 1 105 ? -20.191 -8.184 24.484 1.00 87.06 105 ILE A CA 1
ATOM 828 C C . ILE A 1 105 ? -20.219 -9.646 24.037 1.00 87.06 105 ILE A C 1
ATOM 830 O O . ILE A 1 105 ? -20.466 -9.923 22.867 1.00 87.06 105 ILE A O 1
ATOM 834 N N . PHE A 1 106 ? -19.872 -10.579 24.930 1.00 89.56 106 PHE A N 1
ATOM 835 C CA . PHE A 1 106 ? -19.718 -12.012 24.607 1.00 89.56 106 PHE A CA 1
ATOM 836 C C . PHE A 1 106 ? -18.816 -12.290 23.384 1.00 89.56 106 PHE A C 1
ATOM 838 O O . PHE A 1 106 ? -19.077 -13.179 22.581 1.00 89.56 106 PHE A O 1
ATOM 845 N N . GLY A 1 107 ? -17.756 -11.493 23.208 1.00 84.62 107 GLY A N 1
ATOM 846 C CA . GLY A 1 107 ? -16.835 -11.599 22.067 1.00 84.62 107 GLY A CA 1
ATOM 847 C C . GLY A 1 107 ? -17.323 -10.933 20.774 1.00 84.62 107 GLY A C 1
ATOM 848 O O . GLY A 1 107 ? -16.534 -10.776 19.842 1.00 84.62 107 GLY A O 1
ATOM 849 N N . ILE A 1 108 ? -18.570 -10.463 20.728 1.00 84.88 108 ILE A N 1
ATOM 850 C CA . ILE A 1 108 ? -19.158 -9.790 19.570 1.00 84.88 108 ILE A CA 1
ATOM 851 C C . ILE A 1 108 ? -18.917 -8.278 19.693 1.00 84.88 108 ILE A C 1
ATOM 853 O O . ILE A 1 108 ? -19.260 -7.690 20.722 1.00 84.88 108 ILE A O 1
ATOM 857 N N . PRO A 1 109 ? -18.318 -7.616 18.685 1.00 83.44 109 PRO A N 1
ATOM 858 C CA . PRO A 1 109 ? -18.187 -6.164 18.682 1.00 83.44 109 PRO A CA 1
ATOM 859 C C . PRO A 1 109 ? -19.560 -5.504 18.475 1.00 83.44 109 PRO A C 1
ATOM 861 O O . PRO A 1 109 ? -20.186 -5.676 17.430 1.00 83.44 109 PRO A O 1
ATOM 864 N N . VAL A 1 110 ? -20.000 -4.721 19.458 1.00 86.12 110 VAL A N 1
ATOM 865 C CA . VAL A 1 110 ? -21.248 -3.949 19.459 1.00 86.12 110 VAL A CA 1
ATOM 866 C C . VAL A 1 110 ? -20.913 -2.455 19.437 1.00 86.12 110 VAL A C 1
ATOM 868 O O . VAL A 1 110 ? -20.032 -1.992 20.163 1.00 86.12 110 VAL A O 1
ATOM 871 N N . GLY A 1 111 ? -21.609 -1.697 18.585 1.00 88.00 111 GLY A N 1
ATOM 872 C CA . GLY A 1 111 ? -21.384 -0.259 18.408 1.00 88.00 111 GLY A CA 1
ATOM 873 C C . GLY A 1 111 ? -20.088 0.092 17.664 1.00 88.00 111 GLY A C 1
ATOM 874 O O . GLY A 1 111 ? -19.529 -0.721 16.917 1.00 88.00 111 GLY A O 1
ATOM 875 N N . GLY A 1 112 ? -19.626 1.327 17.855 1.00 89.81 112 GLY A N 1
ATOM 876 C CA . GLY A 1 112 ? -18.425 1.874 17.225 1.00 89.81 112 GLY A CA 1
ATOM 877 C C . GLY A 1 112 ? -18.620 2.398 15.798 1.00 89.81 112 GLY A C 1
ATOM 878 O O . GLY A 1 112 ? -19.607 2.091 15.131 1.00 89.81 112 GLY A O 1
ATOM 879 N N . VAL A 1 113 ? -17.638 3.170 15.333 1.00 92.75 113 VAL A N 1
ATOM 880 C CA . VAL A 1 113 ? -17.610 3.831 14.020 1.00 92.75 113 VAL A CA 1
ATOM 881 C C . VAL A 1 113 ? -16.747 3.029 13.054 1.00 92.75 113 VAL A C 1
ATOM 883 O O . VAL A 1 113 ? -15.637 2.619 13.399 1.00 92.75 113 VAL A O 1
ATOM 886 N N . ARG A 1 114 ? -17.245 2.790 11.841 1.00 93.94 114 ARG A N 1
ATOM 887 C CA . ARG A 1 114 ? -16.538 2.086 10.767 1.00 93.94 114 ARG A CA 1
ATOM 888 C C . ARG A 1 114 ? -15.894 3.101 9.830 1.00 93.94 114 ARG A C 1
ATOM 890 O O . ARG A 1 114 ? -16.589 3.876 9.183 1.00 93.94 114 ARG A O 1
ATOM 897 N N . ILE A 1 115 ? -14.578 3.056 9.726 1.00 95.25 115 ILE A N 1
ATOM 898 C CA . ILE A 1 115 ? -13.785 3.943 8.879 1.00 95.25 115 ILE A CA 1
ATOM 899 C C . ILE A 1 115 ? -13.243 3.109 7.721 1.00 95.25 115 ILE A C 1
ATOM 901 O O . ILE A 1 115 ? -12.491 2.156 7.953 1.00 95.25 115 ILE A O 1
ATOM 905 N N . ALA A 1 116 ? -13.669 3.420 6.500 1.00 96.81 116 ALA A N 1
ATOM 906 C CA . ALA A 1 116 ? -13.048 2.916 5.284 1.00 96.81 116 ALA A CA 1
ATOM 907 C C . ALA A 1 116 ? -11.759 3.695 5.015 1.00 96.81 116 ALA A C 1
ATOM 909 O O . ALA A 1 116 ? -11.683 4.877 5.306 1.00 96.81 116 ALA A O 1
ATOM 910 N N . ILE A 1 117 ? -10.738 3.023 4.493 1.00 97.50 117 ILE A N 1
ATOM 911 C CA . ILE A 1 117 ? -9.487 3.656 4.076 1.00 97.50 117 ILE A CA 1
ATOM 912 C C . ILE A 1 117 ? -9.131 3.091 2.712 1.00 97.50 117 ILE A C 1
ATOM 914 O O . ILE A 1 117 ? -9.052 1.869 2.541 1.00 97.50 117 ILE A O 1
ATOM 918 N N . LEU A 1 118 ? -8.931 3.992 1.758 1.00 97.69 118 LEU A N 1
ATOM 919 C CA . LEU A 1 118 ? -8.566 3.692 0.385 1.00 97.69 118 LEU A CA 1
ATOM 920 C C . LEU A 1 118 ? -7.312 4.472 0.022 1.00 97.69 118 LEU A C 1
ATOM 922 O O . LEU A 1 118 ? -7.086 5.581 0.498 1.00 97.69 118 LEU A O 1
ATOM 926 N N . GLY A 1 119 ? -6.511 3.873 -0.843 1.00 96.75 119 GLY A N 1
ATOM 927 C CA . GLY A 1 119 ? -5.286 4.462 -1.355 1.00 96.75 119 GLY A CA 1
ATOM 928 C C . GLY A 1 119 ? -5.363 4.580 -2.860 1.00 96.75 119 GLY A C 1
ATOM 929 O O . GLY A 1 119 ? -5.950 3.719 -3.519 1.00 96.75 119 GLY A O 1
ATOM 930 N N . LEU A 1 120 ? -4.813 5.657 -3.398 1.00 96.38 120 LEU A N 1
ATOM 931 C CA . LEU A 1 120 ? -4.740 5.896 -4.829 1.00 96.38 120 LEU A CA 1
ATOM 932 C C . LEU A 1 120 ? -3.323 6.320 -5.177 1.00 96.38 120 LEU A C 1
ATOM 934 O O . LEU A 1 120 ? -2.671 7.043 -4.421 1.00 96.38 120 LEU A O 1
ATOM 938 N N . VAL A 1 121 ? -2.876 5.903 -6.352 1.00 94.44 121 VAL A N 1
ATOM 939 C CA . VAL A 1 121 ? -1.660 6.416 -6.972 1.00 94.44 121 VAL A CA 1
ATOM 940 C C . VAL A 1 121 ? -2.023 7.102 -8.282 1.00 94.44 121 VAL A C 1
ATOM 942 O O . VAL A 1 121 ? -2.887 6.637 -9.027 1.00 94.44 121 VAL A O 1
ATOM 945 N N . SER A 1 122 ? -1.386 8.235 -8.564 1.00 87.56 122 SER A N 1
ATOM 946 C CA . SER A 1 122 ? -1.466 8.857 -9.884 1.00 87.56 122 SER A CA 1
ATOM 947 C C . SER A 1 122 ? -0.852 7.926 -10.934 1.00 87.56 122 SER A C 1
ATOM 949 O O . SER A 1 122 ? 0.096 7.203 -10.634 1.00 87.56 122 SER A O 1
ATOM 951 N N . GLY A 1 123 ? -1.387 7.947 -12.158 1.00 81.50 123 GLY 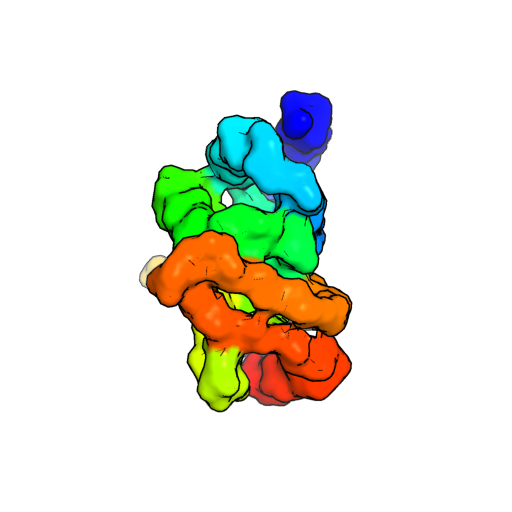A N 1
ATOM 952 C CA . GLY A 1 123 ? -0.911 7.112 -13.264 1.00 81.50 123 GLY A CA 1
ATOM 953 C C . GLY A 1 123 ? 0.601 7.187 -13.508 1.00 81.50 123 GLY A C 1
ATOM 954 O O . GLY A 1 123 ? 1.283 8.117 -13.083 1.00 81.50 123 GLY A O 1
ATOM 955 N N . GLY A 1 124 ? 1.120 6.195 -14.221 1.00 83.38 124 GLY A N 1
ATOM 956 C CA . GLY A 1 124 ? 2.533 6.092 -14.566 1.00 83.38 124 GLY A CA 1
ATOM 957 C C . GLY A 1 124 ? 2.896 4.656 -14.918 1.00 83.38 124 GLY A C 1
ATOM 958 O O . GLY A 1 124 ? 2.174 3.722 -14.565 1.00 83.38 124 GLY A O 1
ATOM 959 N N . ALA A 1 125 ? 4.010 4.482 -15.625 1.00 84.62 125 ALA A N 1
ATOM 960 C CA . ALA A 1 125 ? 4.569 3.155 -15.837 1.00 84.62 125 ALA A CA 1
ATOM 961 C C . ALA A 1 125 ? 5.138 2.625 -14.514 1.00 84.62 125 ALA A C 1
ATOM 963 O O . ALA A 1 125 ? 5.799 3.362 -13.780 1.00 84.62 125 ALA A O 1
ATOM 964 N N . ILE A 1 126 ? 4.882 1.352 -14.221 1.00 89.88 126 ILE A N 1
ATOM 965 C CA . ILE A 1 126 ? 5.498 0.646 -13.099 1.00 89.88 126 ILE A CA 1
ATOM 966 C C . ILE A 1 126 ? 6.665 -0.170 -13.667 1.00 89.88 126 ILE A C 1
ATOM 968 O O . ILE A 1 126 ? 6.443 -0.958 -14.590 1.00 89.88 126 ILE A O 1
ATOM 972 N N . PRO A 1 127 ? 7.902 0.018 -13.175 1.00 86.44 127 PRO A N 1
ATOM 973 C CA . PRO A 1 127 ? 9.041 -0.732 -13.679 1.00 86.44 127 PRO A CA 1
ATOM 974 C C . PRO A 1 127 ? 8.949 -2.206 -13.272 1.00 86.44 127 PRO A C 1
ATOM 976 O O . PRO A 1 127 ? 8.533 -2.538 -12.162 1.00 86.44 127 PRO A O 1
ATOM 979 N N . ARG A 1 128 ? 9.405 -3.084 -14.167 1.00 91.81 128 ARG A N 1
ATOM 980 C CA . ARG A 1 128 ? 9.807 -4.453 -13.828 1.00 91.81 128 ARG A CA 1
ATOM 981 C C . ARG A 1 128 ? 11.321 -4.435 -13.688 1.00 91.81 128 ARG A C 1
ATOM 983 O O . ARG A 1 128 ? 12.009 -4.107 -14.654 1.00 91.81 128 ARG A O 1
ATOM 990 N N . VAL A 1 129 ? 11.814 -4.676 -12.481 1.00 90.62 129 VAL A N 1
ATOM 991 C CA . VAL A 1 129 ? 13.244 -4.604 -12.165 1.00 90.62 129 VAL A CA 1
ATOM 992 C C . VAL A 1 129 ? 13.878 -5.972 -12.368 1.00 90.62 129 VAL A C 1
ATOM 994 O O . VAL A 1 129 ? 14.928 -6.072 -12.996 1.00 90.62 129 VAL A O 1
ATOM 997 N N . GLU A 1 130 ? 13.197 -7.018 -11.908 1.00 90.62 130 GLU A N 1
ATOM 998 C CA . GLU A 1 130 ? 13.596 -8.411 -12.086 1.00 90.62 130 GLU A CA 1
ATOM 999 C C . GLU A 1 130 ? 12.730 -9.108 -13.149 1.00 90.62 130 GLU A C 1
ATOM 1001 O O . GLU A 1 130 ? 11.602 -8.703 -13.445 1.00 90.62 130 GLU A O 1
ATOM 1006 N N . ALA A 1 131 ? 13.243 -10.189 -13.742 1.00 90.19 131 ALA A N 1
ATOM 1007 C CA . ALA A 1 131 ? 12.524 -10.928 -14.785 1.00 90.19 131 ALA A CA 1
ATOM 1008 C C . ALA A 1 131 ? 11.210 -11.556 -14.281 1.00 90.19 131 ALA A C 1
ATOM 1010 O O . ALA A 1 131 ? 10.261 -11.711 -15.052 1.00 90.19 131 ALA A O 1
ATOM 1011 N N . ASP A 1 132 ? 11.151 -11.900 -12.997 1.00 93.38 132 ASP A N 1
ATOM 1012 C CA . ASP A 1 132 ? 9.997 -12.488 -12.321 1.00 93.38 132 ASP A CA 1
ATOM 1013 C C . ASP A 1 132 ? 9.104 -11.448 -11.624 1.00 93.38 132 ASP A C 1
ATOM 1015 O O . ASP A 1 132 ? 8.108 -11.823 -11.000 1.00 93.38 132 ASP A O 1
ATOM 1019 N N . ASP A 1 133 ? 9.414 -10.149 -11.737 1.00 94.50 133 ASP A N 1
ATOM 1020 C CA . ASP A 1 133 ? 8.540 -9.109 -11.201 1.00 94.50 133 ASP A CA 1
ATOM 1021 C C . ASP A 1 133 ? 7.167 -9.168 -11.879 1.00 94.50 133 ASP A C 1
ATOM 1023 O O . ASP A 1 133 ? 7.092 -9.278 -13.117 1.00 94.50 133 ASP A O 1
ATOM 1027 N N . PRO A 1 134 ? 6.075 -9.033 -11.102 1.00 94.31 134 PRO A N 1
ATOM 1028 C CA . PRO A 1 134 ? 4.736 -9.004 -11.651 1.00 94.31 134 PRO A CA 1
ATOM 1029 C C . PRO A 1 134 ? 4.584 -7.800 -12.576 1.00 94.31 134 PRO A C 1
ATOM 1031 O O . PRO A 1 134 ? 5.029 -6.691 -12.281 1.00 94.31 134 PRO A O 1
ATOM 1034 N N . GLU A 1 135 ? 3.896 -8.007 -13.691 1.00 95.75 135 GLU A N 1
ATOM 1035 C CA . GLU A 1 135 ? 3.466 -6.900 -14.531 1.00 95.75 135 GLU A CA 1
ATOM 1036 C C . GLU A 1 135 ? 2.269 -6.207 -13.872 1.00 95.75 135 GLU A C 1
ATOM 1038 O O . GLU A 1 135 ? 1.222 -6.825 -13.647 1.00 95.75 135 GLU A O 1
ATOM 1043 N N . LEU A 1 136 ? 2.453 -4.931 -13.533 1.00 96.12 136 LEU A N 1
ATOM 1044 C CA . LEU A 1 136 ? 1.493 -4.120 -12.796 1.00 96.12 136 LEU A CA 1
ATOM 1045 C C . LEU A 1 136 ? 1.004 -2.946 -13.635 1.00 96.12 136 LEU A C 1
ATOM 1047 O O . LEU A 1 136 ? 1.748 -2.351 -14.413 1.00 96.12 136 LEU A O 1
ATOM 1051 N N . VAL A 1 137 ? -0.255 -2.580 -13.427 1.00 95.62 137 VAL A N 1
ATOM 1052 C CA . VAL A 1 137 ? -0.920 -1.484 -14.125 1.00 95.62 137 VAL A CA 1
ATOM 1053 C C . VAL A 1 137 ? -1.630 -0.576 -13.132 1.00 95.62 137 VAL A C 1
ATOM 1055 O O . VAL A 1 137 ? -2.306 -1.041 -12.212 1.00 95.62 137 VAL A O 1
ATOM 1058 N N . VAL A 1 138 ? -1.497 0.732 -13.350 1.00 96.25 138 VAL A N 1
ATOM 1059 C CA . VAL A 1 138 ? -2.275 1.747 -12.637 1.00 96.25 138 VAL A CA 1
ATOM 1060 C C . VAL A 1 138 ? -3.543 2.035 -13.433 1.00 96.25 138 VAL A C 1
ATOM 1062 O O . VAL A 1 138 ? -3.477 2.465 -14.586 1.00 96.25 138 VAL A O 1
ATOM 1065 N N . THR A 1 139 ? -4.704 1.788 -12.835 1.00 95.88 139 THR A N 1
ATOM 1066 C CA . THR A 1 139 ? -6.005 2.127 -13.419 1.00 95.88 139 THR A CA 1
ATOM 1067 C C . THR A 1 139 ? -6.404 3.561 -13.085 1.00 95.88 139 THR A C 1
ATOM 1069 O O . THR A 1 139 ? -5.863 4.175 -12.160 1.00 95.88 139 THR A O 1
ATOM 1072 N N . ASP A 1 140 ? -7.369 4.100 -13.837 1.00 95.31 140 ASP A N 1
ATOM 1073 C CA . ASP A 1 140 ? -7.889 5.449 -13.607 1.00 95.31 140 ASP A CA 1
ATOM 1074 C C . ASP A 1 140 ? -8.326 5.619 -12.138 1.00 95.31 140 ASP A C 1
ATOM 1076 O O . ASP A 1 140 ? -9.131 4.816 -11.646 1.00 95.31 140 ASP A O 1
ATOM 1080 N N . PRO A 1 141 ? -7.776 6.602 -11.403 1.00 95.50 141 PRO A N 1
ATOM 1081 C CA . PRO A 1 141 ? -8.005 6.717 -9.969 1.00 95.50 141 PRO A CA 1
ATOM 1082 C C . PRO A 1 141 ? -9.465 7.041 -9.635 1.00 95.50 141 PRO A C 1
ATOM 1084 O O . PRO A 1 141 ? -9.975 6.527 -8.638 1.00 95.50 141 PRO A O 1
ATOM 1087 N N . VAL A 1 142 ? -10.150 7.826 -10.475 1.00 95.44 142 VAL A N 1
ATOM 1088 C CA . VAL A 1 142 ? -11.546 8.234 -10.256 1.00 95.44 142 VAL A CA 1
ATOM 1089 C C . VAL A 1 142 ? -12.485 7.040 -10.443 1.00 95.44 142 VAL A C 1
ATOM 1091 O O . VAL A 1 142 ? -13.219 6.674 -9.528 1.00 95.44 142 VAL A O 1
ATOM 1094 N N . ALA A 1 143 ? -12.387 6.335 -11.566 1.00 95.56 143 ALA A N 1
ATOM 1095 C CA . ALA A 1 143 ? -13.168 5.129 -11.818 1.00 95.56 143 ALA A CA 1
ATOM 1096 C C . ALA A 1 143 ? -12.886 4.036 -10.772 1.00 95.56 143 ALA A C 1
ATOM 1098 O O . ALA A 1 143 ? -13.785 3.303 -10.354 1.00 95.56 143 ALA A O 1
ATOM 1099 N N . SER A 1 144 ? -11.635 3.930 -10.309 1.00 96.31 144 SER A N 1
ATOM 1100 C CA . SER A 1 144 ? -11.248 2.939 -9.299 1.00 96.31 144 SER A CA 1
ATOM 1101 C C . SER A 1 144 ? -11.864 3.233 -7.931 1.00 96.31 144 SER A C 1
ATOM 1103 O O . SER A 1 144 ? -12.329 2.294 -7.275 1.00 96.31 144 SER A O 1
ATOM 1105 N N . ILE A 1 145 ? -11.902 4.505 -7.506 1.00 95.50 145 ILE A N 1
ATOM 1106 C CA . ILE A 1 145 ? -12.554 4.885 -6.247 1.00 95.50 145 ILE A CA 1
ATOM 1107 C C . ILE A 1 145 ? -14.072 4.739 -6.347 1.00 95.50 145 ILE A C 1
ATOM 1109 O O . ILE A 1 145 ? -14.668 4.153 -5.449 1.00 95.50 145 ILE A O 1
ATOM 1113 N N . GLU A 1 146 ? -14.697 5.141 -7.455 1.00 96.94 146 GLU A N 1
ATOM 1114 C CA . GLU A 1 146 ? -16.139 4.961 -7.669 1.00 96.94 146 GLU A CA 1
ATOM 1115 C C . GLU A 1 146 ? -16.545 3.483 -7.600 1.00 96.94 146 GLU A C 1
ATOM 1117 O O . GLU A 1 146 ? -17.468 3.112 -6.867 1.00 96.94 146 GLU A O 1
ATOM 1122 N N . ALA A 1 147 ? -15.806 2.608 -8.291 1.00 96.44 147 ALA A N 1
ATOM 1123 C CA . ALA A 1 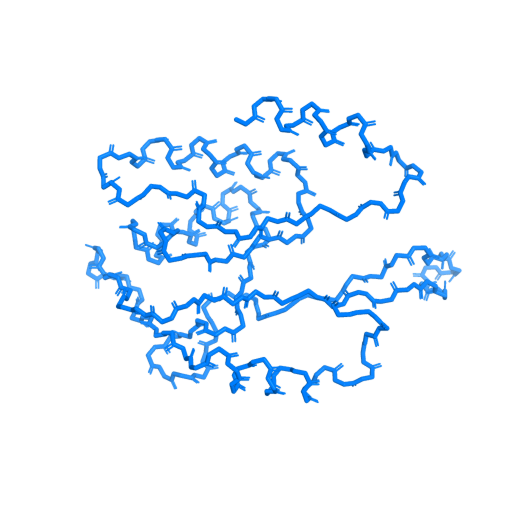147 ? -16.043 1.168 -8.262 1.00 96.44 147 ALA A CA 1
ATOM 1124 C C . ALA A 1 147 ? -15.835 0.568 -6.860 1.00 96.44 147 ALA A C 1
ATOM 1126 O O . ALA A 1 147 ? -16.578 -0.329 -6.444 1.00 96.44 147 ALA A O 1
ATOM 1127 N N . ALA A 1 148 ? -14.833 1.046 -6.116 1.00 96.44 148 ALA A N 1
ATOM 1128 C CA . ALA A 1 148 ? -14.600 0.611 -4.745 1.00 96.44 148 ALA A CA 1
ATOM 1129 C C . ALA A 1 148 ? -15.742 1.049 -3.820 1.00 96.44 148 ALA A C 1
ATOM 1131 O O . ALA A 1 148 ? -16.315 0.201 -3.134 1.00 96.44 148 ALA A O 1
ATOM 1132 N N . LEU A 1 149 ? -16.133 2.326 -3.864 1.00 96.44 149 LEU A N 1
ATOM 1133 C CA . LEU A 1 149 ? -17.230 2.893 -3.075 1.00 96.44 149 LEU A CA 1
ATOM 1134 C C . LEU A 1 149 ? -18.555 2.184 -3.338 1.00 96.44 149 LEU A C 1
ATOM 1136 O O . LEU A 1 149 ? -19.279 1.866 -2.394 1.00 96.44 149 LEU A O 1
ATOM 1140 N N . HIS A 1 150 ? -18.841 1.857 -4.598 1.00 97.06 150 HIS A N 1
ATOM 1141 C CA . HIS A 1 150 ? -20.011 1.061 -4.947 1.00 97.06 150 HIS A CA 1
ATOM 1142 C C . HIS A 1 150 ? -19.997 -0.304 -4.239 1.00 97.06 150 HIS A C 1
ATOM 1144 O O . HIS A 1 150 ? -21.000 -0.726 -3.665 1.00 97.06 150 HIS A O 1
ATOM 1150 N N . ARG A 1 151 ? -18.839 -0.974 -4.211 1.00 96.62 151 ARG A N 1
ATOM 1151 C CA . ARG A 1 151 ? -18.672 -2.307 -3.615 1.00 96.62 151 ARG A CA 1
ATOM 1152 C C . ARG A 1 151 ? -18.692 -2.316 -2.085 1.00 96.62 151 ARG A C 1
ATOM 1154 O O . ARG A 1 151 ? -19.056 -3.333 -1.494 1.00 96.62 151 ARG A O 1
ATOM 1161 N N . ILE A 1 152 ? -18.292 -1.223 -1.436 1.00 97.12 152 ILE A N 1
ATOM 1162 C CA . ILE A 1 152 ? -18.273 -1.115 0.033 1.00 97.12 152 ILE A CA 1
ATOM 1163 C C . ILE A 1 152 ? -19.434 -0.301 0.606 1.00 97.12 152 ILE A C 1
ATOM 1165 O O . ILE A 1 152 ? -19.476 -0.062 1.815 1.00 97.12 152 ILE A O 1
ATOM 1169 N N . ARG A 1 153 ? -20.394 0.100 -0.229 1.00 96.44 153 ARG A N 1
ATOM 1170 C CA . ARG A 1 153 ? -21.553 0.895 0.180 1.00 96.44 153 ARG A CA 1
ATOM 1171 C C . ARG A 1 153 ? -22.266 0.270 1.385 1.00 96.44 153 ARG A C 1
ATOM 1173 O O . ARG A 1 153 ? -22.539 -0.927 1.416 1.00 96.44 153 ARG A O 1
ATOM 1180 N N . GLY A 1 154 ? -22.535 1.089 2.403 1.00 95.75 154 GLY A N 1
ATOM 1181 C CA . GLY A 1 154 ? -23.190 0.669 3.651 1.00 95.75 154 GLY A CA 1
ATOM 1182 C C . GLY A 1 154 ? -22.295 -0.100 4.635 1.00 95.75 154 GLY A C 1
ATOM 1183 O O . GLY A 1 154 ? -22.732 -0.417 5.745 1.00 95.75 154 GLY A O 1
ATOM 1184 N N . ARG A 1 155 ? -21.035 -0.390 4.277 1.00 95.62 155 ARG A N 1
ATOM 1185 C CA . ARG A 1 155 ? -20.076 -1.089 5.151 1.00 95.62 155 ARG A CA 1
ATOM 1186 C C . ARG A 1 155 ? -19.212 -0.153 5.995 1.00 95.62 155 ARG A C 1
ATOM 1188 O O . ARG A 1 155 ? -18.517 -0.649 6.877 1.00 95.62 155 ARG A O 1
ATOM 1195 N N . TYR A 1 156 ? -19.268 1.149 5.748 1.00 96.06 156 TYR A N 1
ATOM 1196 C CA . TYR A 1 156 ? -18.517 2.182 6.453 1.00 96.06 156 TYR A CA 1
ATOM 1197 C C . TYR A 1 156 ? -19.439 3.345 6.838 1.00 96.06 156 TYR A C 1
ATOM 1199 O O . TYR A 1 156 ? -20.513 3.500 6.258 1.00 96.06 156 TYR A O 1
ATOM 1207 N N . ASP A 1 157 ? -19.008 4.123 7.824 1.00 95.38 157 ASP A N 1
ATOM 1208 C CA . ASP A 1 157 ? -19.658 5.346 8.304 1.00 95.38 157 ASP A CA 1
ATOM 1209 C C . ASP A 1 157 ? -18.837 6.586 7.903 1.00 95.38 157 ASP A C 1
ATOM 1211 O O . ASP A 1 157 ? -19.401 7.635 7.608 1.00 95.38 157 ASP A O 1
ATOM 1215 N N . ILE A 1 158 ? -17.506 6.441 7.850 1.00 93.81 158 ILE A N 1
ATOM 1216 C CA . ILE A 1 158 ? -16.537 7.464 7.431 1.00 93.81 158 ILE A CA 1
ATOM 1217 C C . ILE A 1 158 ? -15.658 6.890 6.316 1.00 93.81 158 ILE A C 1
ATOM 1219 O O . ILE A 1 158 ? -15.329 5.700 6.351 1.00 93.81 158 ILE A O 1
ATOM 1223 N N . LEU A 1 159 ? -15.314 7.731 5.339 1.00 91.19 159 LEU A N 1
ATOM 1224 C CA . LEU A 1 159 ? -14.415 7.440 4.224 1.00 91.19 159 LEU A CA 1
ATOM 1225 C C . LEU A 1 159 ? -13.072 8.152 4.402 1.00 91.19 159 LEU A C 1
ATOM 1227 O O . LEU A 1 159 ? -13.116 9.325 4.834 1.00 91.19 159 LEU A O 1
#